Protein AF-A0A9P5SU14-F1 (afdb_monomer_lite)

Foldseek 3Di:
DWDQDPVRDIDDDDDPVPDPPPPCCVVVDDDDDDDPPNDDPPDDDQDPPDDPVPHPPPPPDPVVVVVVLCVPCVSVDDPDDQDDDQDDDPDGHPDPVVVVVVVVPDPCVVVDDPVVVVVVCPVVCVVPPPDPCVVCVPPPDDDDDDPPPPPDPVPPPPDD

Radius of gyration: 34.41 Å; chains: 1; bounding box: 74×51×88 Å

Secondary structure (DSSP, 8-state):
-EEE-TTS-EEE---TTT--SSHHHHHHSPPPPPPTT----------TT--TTT-------HHHHHHHHHHSTTTT-PPPPPPPSS--TTPPPS-HHHHHHHHHS--GGGTS-HHHHHHHTHHHHHHS--THHHHHTTTPPPP----S------------

Sequence (160 aa):
IVAGNADGSARVFYDPEVSDKGAKLCASKAPKKRAVDDFEIDRPVITPHALPMFREDKIRSNKRKQEKLRNDPVASHRPELPLSGPGRGGKLGHSTIQHVLTDFVKDTTREEDPRAALLKYADIVEKDPQWITPAYKRNQPSTLYDDREDGNEREAKRRK

Structure (mmCIF, N/CA/C/O backbone):
data_AF-A0A9P5SU14-F1
#
_entry.id   AF-A0A9P5SU14-F1
#
loop_
_atom_site.group_PDB
_atom_site.id
_atom_site.type_symbol
_atom_site.label_atom_id
_atom_site.label_alt_id
_atom_site.label_comp_id
_atom_site.label_asym_id
_atom_site.label_entity_id
_atom_site.label_seq_id
_atom_site.pdbx_PDB_ins_code
_atom_site.Cartn_x
_atom_site.Cartn_y
_atom_site.Cartn_z
_atom_site.occupancy
_atom_site.B_iso_or_equiv
_atom_site.auth_seq_id
_atom_site.auth_comp_id
_atom_site.auth_asym_id
_atom_site.auth_atom_id
_atom_site.pdbx_PDB_model_num
ATOM 1 N N . ILE A 1 1 ? -12.275 -27.888 -39.156 1.00 86.12 1 ILE A N 1
ATOM 2 C CA . ILE A 1 1 ? -11.380 -27.530 -40.288 1.00 86.12 1 ILE A CA 1
ATOM 3 C C . ILE A 1 1 ? -10.526 -26.340 -39.869 1.00 86.12 1 ILE A C 1
ATOM 5 O O . ILE A 1 1 ? -11.072 -25.397 -39.307 1.00 86.12 1 ILE A O 1
ATOM 9 N N . VAL A 1 2 ? -9.214 -26.386 -40.106 1.00 89.88 2 VAL A N 1
ATOM 10 C CA . VAL A 1 2 ? -8.299 -25.257 -39.869 1.00 89.88 2 VAL A CA 1
ATOM 11 C C . VAL A 1 2 ? -7.823 -24.751 -41.226 1.00 89.88 2 VAL A C 1
ATOM 13 O O . VAL A 1 2 ? -7.329 -25.543 -42.022 1.00 89.88 2 VAL A O 1
ATOM 16 N N . ALA A 1 3 ? -7.988 -23.457 -41.492 1.00 93.19 3 ALA A N 1
ATOM 17 C CA . ALA A 1 3 ? -7.522 -22.805 -42.711 1.00 93.19 3 ALA A CA 1
ATOM 18 C C . ALA A 1 3 ? -6.537 -21.687 -42.348 1.00 93.19 3 ALA A C 1
ATOM 20 O O . ALA A 1 3 ? -6.879 -20.782 -41.584 1.00 93.19 3 ALA A O 1
ATOM 21 N N . GLY A 1 4 ? -5.313 -21.775 -42.869 1.00 94.00 4 GLY A N 1
ATOM 22 C CA . GLY A 1 4 ? -4.314 -20.712 -42.781 1.00 94.00 4 GLY A CA 1
ATOM 23 C C . GLY A 1 4 ? -4.411 -19.800 -43.998 1.00 94.00 4 GLY A C 1
ATOM 24 O O . GLY A 1 4 ? -4.393 -20.286 -45.127 1.00 94.00 4 GLY A O 1
ATOM 25 N N . ASN A 1 5 ? -4.511 -18.494 -43.768 1.00 93.94 5 ASN A N 1
ATOM 26 C CA . ASN A 1 5 ? -4.571 -17.489 -44.824 1.00 93.94 5 ASN A CA 1
ATOM 27 C C . ASN A 1 5 ? -3.187 -16.860 -45.047 1.00 93.94 5 ASN A C 1
ATOM 29 O O . ASN A 1 5 ? -2.373 -16.785 -44.125 1.00 93.94 5 ASN A O 1
ATOM 33 N N . ALA A 1 6 ? -2.943 -16.341 -46.254 1.00 93.81 6 ALA A N 1
ATOM 34 C CA . ALA A 1 6 ? -1.705 -15.630 -46.593 1.00 93.81 6 ALA A CA 1
ATOM 35 C C . ALA A 1 6 ? -1.467 -14.371 -45.731 1.00 93.81 6 ALA A C 1
ATOM 37 O O . ALA A 1 6 ? -0.324 -13.976 -45.530 1.00 93.81 6 ALA A O 1
ATOM 38 N N . ASP A 1 7 ? -2.528 -13.807 -45.145 1.00 91.69 7 ASP A N 1
ATOM 39 C CA . ASP A 1 7 ? -2.468 -12.659 -44.227 1.00 91.69 7 ASP A CA 1
ATOM 40 C C . ASP A 1 7 ? -1.891 -13.010 -42.837 1.00 91.69 7 ASP A C 1
ATOM 42 O O . ASP A 1 7 ? -1.889 -12.179 -41.931 1.00 91.69 7 ASP A O 1
ATOM 46 N N . GLY A 1 8 ? -1.471 -14.261 -42.614 1.00 89.69 8 GLY A N 1
ATOM 47 C CA . GLY A 1 8 ? -0.962 -14.743 -41.325 1.00 89.69 8 GLY A CA 1
ATOM 48 C C . GLY A 1 8 ? -2.050 -15.032 -40.284 1.00 89.69 8 GLY A C 1
ATOM 49 O O . GLY A 1 8 ? -1.739 -15.380 -39.146 1.00 89.69 8 GLY A O 1
ATOM 50 N N . SER A 1 9 ? -3.328 -14.918 -40.659 1.00 92.12 9 SER A N 1
ATOM 51 C CA . SER A 1 9 ? -4.457 -15.317 -39.815 1.00 92.12 9 SER A CA 1
ATOM 52 C C . SER A 1 9 ? -4.817 -16.792 -40.017 1.00 92.12 9 SER A C 1
ATOM 54 O O . SER A 1 9 ? -4.709 -17.333 -41.118 1.00 92.12 9 SER A O 1
ATOM 56 N N . ALA A 1 10 ? -5.270 -17.449 -38.948 1.00 92.44 10 ALA A N 1
ATOM 57 C CA . ALA A 1 10 ? -5.791 -18.812 -38.992 1.00 92.44 10 ALA A CA 1
ATOM 58 C C . ALA A 1 10 ? -7.269 -18.814 -38.586 1.00 92.44 10 ALA A C 1
ATOM 60 O O . ALA A 1 10 ? -7.628 -18.292 -37.529 1.00 92.44 10 ALA A O 1
ATOM 61 N N . ARG A 1 11 ? -8.133 -19.401 -39.419 1.00 91.06 11 ARG A N 1
ATOM 62 C CA . ARG A 1 11 ? -9.564 -19.578 -39.137 1.00 91.06 11 ARG A CA 1
ATOM 63 C C . ARG A 1 11 ? -9.844 -21.034 -38.789 1.00 91.06 11 ARG A C 1
ATOM 65 O O . ARG A 1 11 ? -9.450 -21.942 -39.519 1.00 91.06 11 ARG A O 1
ATOM 72 N N . VAL A 1 12 ? -10.538 -21.251 -37.675 1.00 90.94 12 VAL A N 1
ATOM 73 C CA . VAL A 1 12 ? -10.911 -22.586 -37.196 1.00 90.94 12 VAL A CA 1
ATOM 74 C C . VAL A 1 12 ? -12.427 -22.714 -37.233 1.00 90.94 12 VAL A C 1
ATOM 76 O O . VAL A 1 12 ? -13.127 -22.078 -36.452 1.00 90.94 12 VAL A O 1
ATOM 79 N N . PHE A 1 13 ? -12.925 -23.546 -38.144 1.00 89.75 13 PHE A N 1
ATOM 80 C CA . PHE A 1 13 ? -14.339 -23.904 -38.231 1.00 89.75 13 PHE A CA 1
ATOM 81 C C . PHE A 1 13 ? -14.572 -25.196 -37.454 1.00 89.75 13 PHE A C 1
ATOM 83 O O . PHE A 1 13 ? -13.928 -26.214 -37.738 1.00 89.75 13 PHE A O 1
ATOM 90 N N . TYR A 1 14 ? -15.467 -25.154 -36.473 1.00 90.12 14 TYR A N 1
ATOM 91 C CA . TYR A 1 14 ? -15.817 -26.294 -35.635 1.00 90.12 14 TYR A CA 1
ATOM 92 C C . TYR A 1 14 ? -17.318 -26.304 -35.353 1.00 90.12 14 TYR A C 1
ATOM 94 O O . TYR A 1 14 ? -17.959 -25.255 -35.363 1.00 90.12 14 TYR A O 1
ATOM 102 N N . ASP A 1 15 ? -17.851 -27.495 -35.104 1.00 90.31 15 ASP A N 1
ATOM 103 C CA . ASP A 1 15 ? -19.220 -27.687 -34.638 1.00 90.31 15 ASP A CA 1
ATOM 104 C C . ASP A 1 15 ? -19.226 -27.711 -33.094 1.00 90.31 15 ASP A C 1
ATOM 106 O O . ASP A 1 15 ? -18.475 -28.507 -32.513 1.00 90.31 15 ASP A O 1
ATOM 110 N N . PRO A 1 16 ? -20.000 -26.847 -32.408 1.00 86.62 16 PRO A N 1
ATOM 111 C CA . PRO A 1 16 ? -20.055 -26.802 -30.947 1.00 86.62 16 PRO A CA 1
ATOM 112 C C . PRO A 1 16 ? -20.491 -28.106 -30.268 1.00 86.62 16 PRO A C 1
ATOM 114 O O . PRO A 1 16 ? -20.086 -28.330 -29.121 1.00 86.62 16 PRO A O 1
ATOM 117 N N . GLU A 1 17 ? -21.301 -28.938 -30.927 1.00 88.25 17 GLU A N 1
ATOM 118 C CA . GLU A 1 17 ? -21.846 -30.170 -30.333 1.00 88.25 17 GLU A CA 1
ATOM 119 C C . GLU A 1 17 ? -20.899 -31.362 -30.484 1.00 88.25 17 GLU A C 1
ATOM 121 O O . GLU A 1 17 ? -20.799 -32.189 -29.584 1.00 88.25 17 GLU A O 1
ATOM 126 N N . VAL A 1 18 ? -20.152 -31.419 -31.588 1.00 88.12 18 VAL A N 1
ATOM 127 C CA . VAL A 1 18 ? -19.255 -32.544 -31.904 1.00 88.12 18 VAL A CA 1
ATOM 128 C C . VAL A 1 18 ? -17.820 -32.297 -31.423 1.00 88.12 18 VAL A C 1
ATOM 130 O O . VAL A 1 18 ? -17.082 -33.231 -31.110 1.00 88.12 18 VAL A O 1
ATOM 133 N N . SER A 1 19 ? -17.375 -31.037 -31.377 1.00 83.31 19 SER A N 1
ATOM 134 C CA . SER A 1 19 ? -15.984 -30.700 -31.057 1.00 83.31 19 SER A CA 1
ATOM 135 C C . SER A 1 19 ? -15.724 -30.635 -29.549 1.00 83.31 19 SER A C 1
ATOM 137 O O . SER A 1 19 ? -15.711 -29.549 -28.961 1.00 83.31 19 SER A O 1
ATOM 139 N N . ASP A 1 20 ? -15.347 -31.758 -28.947 1.00 82.00 20 ASP A N 1
ATOM 140 C CA . ASP A 1 20 ? -14.871 -31.800 -27.562 1.00 82.00 20 ASP A CA 1
ATOM 141 C C . ASP A 1 20 ? -13.342 -31.658 -27.445 1.00 82.00 20 ASP A C 1
ATOM 143 O O . ASP A 1 20 ? -12.571 -32.240 -28.202 1.00 82.00 20 ASP A O 1
ATOM 147 N N . LYS A 1 21 ? -12.886 -30.862 -26.463 1.00 75.06 21 LYS A N 1
ATOM 148 C CA . LYS A 1 21 ? -11.467 -30.711 -26.047 1.00 75.06 21 LYS A CA 1
ATOM 149 C C . LYS A 1 21 ? -10.468 -30.203 -27.113 1.00 75.06 21 LYS A C 1
ATOM 151 O O . LYS A 1 21 ? -9.263 -30.339 -26.925 1.00 75.06 21 LYS A O 1
ATOM 156 N N . GLY A 1 22 ? -10.944 -29.561 -28.182 1.00 84.25 22 GLY A N 1
ATOM 157 C CA . GLY A 1 22 ? -10.112 -28.930 -29.220 1.00 84.25 22 GLY A CA 1
ATOM 158 C C . GLY A 1 22 ? -10.396 -27.436 -29.386 1.00 84.25 22 GLY A C 1
ATOM 159 O O . GLY A 1 22 ? -10.194 -26.644 -28.466 1.00 84.25 22 GLY A O 1
ATOM 160 N N . ALA A 1 23 ? -10.916 -27.053 -30.556 1.00 84.88 23 ALA A N 1
ATOM 161 C CA . ALA A 1 23 ? -11.261 -25.667 -30.895 1.00 84.88 23 ALA A CA 1
ATOM 162 C C . ALA A 1 23 ? -12.191 -25.008 -29.859 1.00 84.88 23 ALA A C 1
ATOM 164 O O . ALA A 1 23 ? -11.993 -23.850 -29.491 1.00 84.88 23 ALA A O 1
ATOM 165 N N . LYS A 1 24 ? -13.141 -25.785 -29.322 1.00 87.00 24 LYS A N 1
ATOM 166 C CA . LYS A 1 24 ? -14.062 -25.366 -28.258 1.00 87.00 24 LYS A CA 1
ATOM 167 C C . LYS A 1 24 ? -13.335 -24.907 -26.992 1.00 87.00 24 LYS A C 1
ATOM 169 O O . LYS A 1 24 ? -13.754 -23.924 -26.405 1.00 87.00 24 LYS A O 1
ATOM 174 N N . LEU A 1 25 ? -12.220 -25.540 -26.609 1.00 84.75 25 LEU A N 1
ATOM 175 C CA . LEU A 1 25 ? -11.452 -25.173 -25.411 1.00 84.75 25 LEU A CA 1
ATOM 176 C C . LEU A 1 25 ? -10.788 -23.804 -25.575 1.00 84.75 25 LEU A C 1
ATOM 178 O O . LEU A 1 25 ? -10.839 -22.979 -24.668 1.00 84.75 25 LEU A O 1
ATOM 182 N N . CYS A 1 26 ? -10.186 -23.545 -26.736 1.00 80.88 26 CYS A N 1
ATOM 183 C CA . CYS A 1 26 ? -9.584 -22.246 -27.032 1.00 80.88 26 CYS A CA 1
ATOM 184 C C . CYS A 1 26 ? -10.641 -21.141 -27.155 1.00 80.88 26 CYS A C 1
ATOM 186 O O . CYS A 1 26 ? -10.402 -20.032 -26.692 1.00 80.88 26 CYS A O 1
ATOM 188 N N . ALA A 1 27 ? -11.799 -21.447 -27.748 1.00 84.69 27 ALA A N 1
ATOM 189 C CA . ALA A 1 27 ? -12.878 -20.484 -27.949 1.00 84.69 27 ALA A CA 1
ATOM 190 C C . ALA A 1 27 ? -13.676 -20.179 -26.666 1.00 84.69 27 ALA A C 1
ATOM 192 O O . ALA A 1 27 ? -14.087 -19.042 -26.465 1.00 84.69 27 ALA A O 1
ATOM 193 N N . SER A 1 28 ? -13.888 -21.166 -25.788 1.00 83.00 28 SER A N 1
ATOM 194 C CA . SER A 1 28 ? -14.648 -20.994 -24.540 1.00 83.00 28 SER A CA 1
ATOM 195 C C . SER A 1 28 ? -13.805 -20.455 -23.385 1.00 83.00 28 SER A C 1
ATOM 197 O O . SER A 1 28 ? -14.344 -20.075 -22.345 1.00 83.00 28 SER A O 1
ATOM 199 N N . LYS A 1 29 ? -12.474 -20.465 -23.514 1.00 83.06 29 LYS A N 1
ATOM 200 C CA . LYS A 1 29 ? -11.575 -19.976 -22.472 1.00 83.06 29 LYS A CA 1
ATOM 201 C C . LYS A 1 29 ? -11.591 -18.451 -22.459 1.00 83.06 29 LYS A C 1
ATOM 203 O O . LYS A 1 29 ? -11.041 -17.806 -23.346 1.00 83.06 29 LYS A O 1
ATOM 208 N N . ALA A 1 30 ? -12.189 -17.882 -21.415 1.00 83.62 30 ALA A N 1
ATOM 209 C CA . ALA A 1 30 ? -12.138 -16.447 -21.174 1.00 83.62 30 ALA A CA 1
ATOM 210 C C . ALA A 1 30 ? -10.674 -15.961 -21.061 1.00 83.62 30 ALA A C 1
ATOM 212 O O . ALA A 1 30 ? -9.821 -16.696 -20.540 1.00 83.62 30 ALA A O 1
ATOM 213 N N . PRO A 1 31 ? -10.361 -14.735 -21.523 1.00 83.00 31 PRO A N 1
ATOM 214 C CA . PRO A 1 31 ? -9.032 -14.163 -21.347 1.00 83.00 31 PRO A CA 1
ATOM 215 C C . PRO A 1 31 ? -8.687 -14.111 -19.855 1.00 83.00 31 PRO A C 1
ATOM 217 O O . PRO A 1 31 ? -9.522 -13.753 -19.021 1.00 83.00 31 PRO A O 1
ATOM 220 N N . LYS A 1 32 ? -7.450 -14.481 -19.503 1.00 83.19 32 LYS A N 1
ATOM 221 C CA . LYS A 1 32 ? -6.995 -14.443 -18.109 1.00 83.19 32 LYS A CA 1
ATOM 222 C C . LYS A 1 32 ? -7.065 -12.997 -17.602 1.00 83.19 32 LYS A C 1
ATOM 224 O O . LYS A 1 32 ? -6.460 -12.105 -18.195 1.00 83.19 32 LYS A O 1
ATOM 229 N N . LYS A 1 33 ? -7.781 -12.770 -16.496 1.00 84.50 33 LYS A N 1
ATOM 230 C CA . LYS A 1 33 ? -7.753 -11.490 -15.778 1.00 84.50 33 LYS A CA 1
ATOM 231 C C . LYS A 1 33 ? -6.354 -11.310 -15.188 1.00 84.50 33 LYS A C 1
ATOM 233 O O . LYS A 1 33 ? -5.879 -12.215 -14.505 1.00 84.50 33 LYS A O 1
ATOM 238 N N . ARG A 1 34 ? -5.704 -10.176 -15.467 1.00 81.38 34 ARG A N 1
ATOM 239 C CA . ARG A 1 34 ? -4.377 -9.875 -14.910 1.00 81.38 34 ARG A CA 1
ATOM 240 C C . ARG A 1 34 ? -4.474 -9.859 -13.385 1.00 81.38 34 ARG A C 1
ATOM 242 O O . ARG A 1 34 ? -5.287 -9.112 -12.834 1.00 81.38 34 ARG A O 1
ATOM 249 N N . ALA A 1 35 ? -3.709 -10.725 -12.730 1.00 84.25 35 ALA A N 1
ATOM 250 C CA . ALA A 1 35 ? -3.543 -10.692 -11.282 1.00 84.25 35 ALA A CA 1
ATOM 251 C C . ALA A 1 35 ? -2.489 -9.640 -10.913 1.00 84.25 35 ALA A C 1
ATOM 253 O O . ALA A 1 35 ? -1.617 -9.334 -11.719 1.00 84.25 35 ALA A O 1
ATOM 254 N N . VAL A 1 36 ? -2.544 -9.103 -9.693 1.00 75.38 36 VAL A N 1
ATOM 255 C CA . VAL A 1 36 ? -1.516 -8.167 -9.193 1.00 75.38 36 VAL A CA 1
ATOM 256 C C . VAL A 1 36 ? -0.139 -8.845 -9.129 1.00 75.38 36 VAL A C 1
ATOM 258 O O . VAL A 1 36 ? 0.878 -8.199 -9.356 1.00 75.38 36 VAL A O 1
ATOM 261 N N . ASP A 1 37 ? -0.127 -10.163 -8.923 1.00 78.81 37 ASP A N 1
ATOM 262 C CA . ASP A 1 37 ? 1.082 -10.991 -8.894 1.00 78.81 37 ASP A CA 1
ATOM 263 C C . ASP A 1 37 ? 1.521 -11.494 -10.280 1.00 78.81 37 ASP A C 1
ATOM 265 O O . ASP A 1 37 ? 2.533 -12.193 -10.385 1.00 78.81 37 ASP A O 1
ATOM 269 N N . ASP A 1 38 ? 0.780 -11.187 -11.356 1.00 78.06 38 ASP A N 1
ATOM 270 C CA . ASP A 1 38 ? 1.244 -11.504 -12.708 1.00 78.06 38 ASP A CA 1
ATOM 271 C C . ASP A 1 38 ? 2.439 -10.598 -13.033 1.00 78.06 38 ASP A C 1
ATOM 273 O O . ASP A 1 38 ? 2.296 -9.458 -13.468 1.00 78.06 38 ASP A O 1
ATOM 277 N N . PHE A 1 39 ? 3.638 -11.127 -12.793 1.00 71.38 39 PHE A N 1
ATOM 278 C CA . PHE A 1 39 ? 4.902 -10.458 -13.062 1.00 71.38 39 PHE A CA 1
ATOM 279 C C . PHE A 1 39 ? 5.055 -10.209 -14.566 1.00 71.38 39 PHE A C 1
ATOM 281 O O . PHE A 1 39 ? 5.355 -11.118 -15.348 1.00 71.38 39 PHE A O 1
ATOM 288 N N . GLU A 1 40 ? 4.868 -8.961 -14.984 1.00 67.31 40 GLU A N 1
ATOM 289 C CA . GLU A 1 40 ? 5.284 -8.514 -16.304 1.00 67.31 40 GLU A CA 1
ATOM 290 C C . GLU A 1 40 ? 6.810 -8.393 -16.295 1.00 67.31 40 GLU A C 1
ATOM 292 O O . GLU A 1 40 ? 7.391 -7.550 -15.614 1.00 67.31 40 GLU A O 1
ATOM 297 N N . ILE A 1 41 ? 7.487 -9.279 -17.033 1.00 69.31 41 ILE A N 1
ATOM 298 C CA . ILE A 1 41 ? 8.907 -9.091 -17.333 1.00 69.31 41 ILE A CA 1
ATOM 299 C C . ILE A 1 41 ? 8.982 -7.799 -18.135 1.00 69.31 41 ILE A C 1
ATOM 301 O O . ILE A 1 41 ? 8.518 -7.775 -19.275 1.00 69.31 41 ILE A O 1
ATOM 305 N N . ASP A 1 42 ? 9.561 -6.756 -17.552 1.00 69.50 42 ASP A N 1
ATOM 306 C CA . ASP A 1 42 ? 9.892 -5.535 -18.274 1.00 69.50 42 ASP A CA 1
ATOM 307 C C . ASP A 1 42 ? 10.893 -5.911 -19.378 1.00 69.50 42 ASP A C 1
ATOM 309 O O . ASP A 1 42 ? 12.073 -6.192 -19.132 1.00 69.50 42 ASP A O 1
ATOM 313 N N . ARG A 1 43 ? 10.375 -6.111 -20.594 1.00 69.62 43 ARG A N 1
ATOM 314 C CA . ARG A 1 43 ? 11.174 -6.530 -21.744 1.00 69.62 43 ARG A CA 1
ATOM 315 C C . ARG A 1 43 ? 11.773 -5.261 -22.336 1.00 69.62 43 ARG A C 1
ATOM 317 O O . ARG A 1 43 ? 11.007 -4.439 -22.833 1.00 69.62 43 ARG A O 1
ATOM 324 N N . PRO A 1 44 ? 13.108 -5.103 -22.339 1.00 73.56 44 PRO A N 1
ATOM 325 C CA . PRO A 1 44 ? 13.720 -3.898 -22.876 1.00 73.56 44 PRO A CA 1
ATOM 326 C C . PRO A 1 44 ? 13.371 -3.755 -24.360 1.00 73.56 44 PRO A C 1
ATOM 328 O O . PRO A 1 44 ? 13.480 -4.715 -25.135 1.00 73.56 44 PRO A O 1
ATOM 331 N N . VAL A 1 45 ? 12.949 -2.556 -24.758 1.00 78.44 45 VAL A N 1
ATOM 332 C CA . VAL A 1 45 ? 12.618 -2.243 -26.149 1.00 78.44 45 VAL A CA 1
ATOM 333 C C . VAL A 1 45 ? 13.926 -2.045 -26.910 1.00 78.44 45 VAL A C 1
ATOM 335 O O . VAL A 1 45 ? 14.584 -1.013 -26.824 1.00 78.44 45 VAL A O 1
ATOM 338 N N . ILE A 1 46 ? 14.339 -3.060 -27.671 1.00 78.88 46 ILE A N 1
ATOM 339 C CA . ILE A 1 46 ? 15.604 -3.014 -28.413 1.00 78.88 46 ILE A CA 1
ATOM 340 C C . ILE A 1 46 ? 15.442 -2.117 -29.644 1.00 78.88 46 ILE A C 1
ATOM 342 O O . ILE A 1 46 ? 14.916 -2.546 -30.668 1.00 78.88 46 ILE A O 1
ATOM 346 N N . THR A 1 47 ? 15.965 -0.894 -29.577 1.00 83.94 47 THR A N 1
ATOM 347 C CA . THR A 1 47 ? 16.017 0.034 -30.716 1.00 83.94 47 THR A CA 1
ATOM 348 C C . THR A 1 47 ? 17.336 -0.124 -31.494 1.00 83.94 47 THR A C 1
ATOM 350 O O . THR A 1 47 ? 18.387 0.312 -31.008 1.00 83.94 47 THR A O 1
ATOM 353 N N . PRO A 1 48 ? 17.346 -0.727 -32.700 1.00 81.19 48 PRO A N 1
ATOM 354 C CA . PRO A 1 48 ? 18.586 -1.035 -33.424 1.00 81.19 48 PRO A CA 1
ATOM 355 C C . PRO A 1 48 ? 19.349 0.209 -33.918 1.00 81.19 48 PRO A C 1
ATOM 357 O O . PRO A 1 48 ? 20.579 0.185 -33.966 1.00 81.19 48 PRO A O 1
ATOM 360 N N . HIS A 1 49 ? 18.646 1.308 -34.217 1.00 84.19 49 HIS A N 1
ATOM 361 C CA . HIS A 1 49 ? 19.217 2.533 -34.803 1.00 84.19 49 HIS A CA 1
ATOM 362 C C . HIS A 1 49 ? 19.191 3.756 -33.872 1.00 84.19 49 HIS A C 1
ATOM 364 O O . HIS A 1 49 ? 19.304 4.886 -34.338 1.00 84.19 49 HIS A O 1
ATOM 370 N N . ALA A 1 50 ? 19.061 3.558 -32.558 1.00 86.50 50 ALA A N 1
ATOM 371 C CA . ALA A 1 50 ? 19.158 4.673 -31.618 1.00 86.50 50 ALA A CA 1
ATOM 372 C C . ALA A 1 50 ? 20.571 5.286 -31.621 1.00 86.50 50 ALA A C 1
ATOM 374 O O . ALA A 1 50 ? 21.575 4.562 -31.689 1.00 86.50 50 ALA A O 1
ATOM 375 N N . LEU A 1 51 ? 20.634 6.620 -31.520 1.00 90.00 51 LEU A N 1
ATOM 376 C CA . LEU A 1 51 ? 21.880 7.360 -31.301 1.00 90.00 51 LEU A CA 1
ATOM 377 C C . LEU A 1 51 ? 22.595 6.820 -30.050 1.00 90.00 51 LEU A C 1
ATOM 379 O O . LEU A 1 51 ? 21.919 6.375 -29.122 1.00 90.00 51 LEU A O 1
ATOM 383 N N . PRO A 1 52 ? 23.935 6.906 -29.962 1.00 84.81 52 PRO A N 1
ATOM 384 C CA . PRO A 1 52 ? 24.687 6.400 -28.811 1.00 84.81 52 PRO A CA 1
ATOM 385 C C . PRO A 1 52 ? 24.193 6.918 -27.452 1.00 84.81 52 PRO A C 1
ATOM 387 O O . PRO A 1 52 ? 24.215 6.165 -26.488 1.00 84.81 52 PRO A O 1
ATOM 390 N N . MET A 1 53 ? 23.694 8.159 -27.387 1.00 84.19 53 MET A N 1
ATOM 391 C CA . MET A 1 53 ? 23.122 8.743 -26.163 1.00 84.19 53 MET A CA 1
ATOM 392 C C . MET A 1 53 ? 21.778 8.122 -25.737 1.00 84.19 53 MET A C 1
ATOM 394 O O . MET A 1 53 ? 21.453 8.161 -24.558 1.00 84.19 53 MET A O 1
ATOM 398 N N . PHE A 1 54 ? 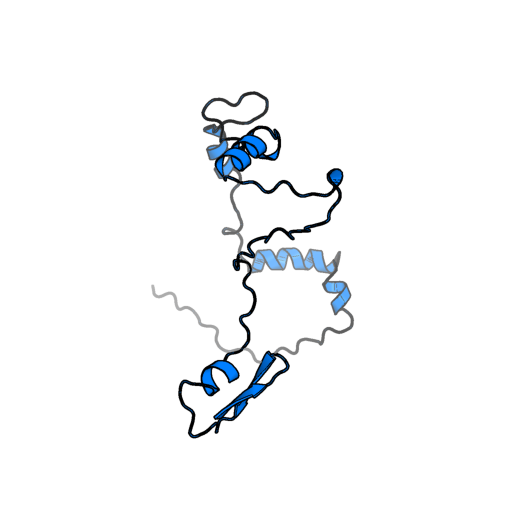21.011 7.543 -26.668 1.00 80.62 54 PHE A N 1
ATOM 399 C CA . PHE A 1 54 ? 19.711 6.898 -26.410 1.00 80.62 54 PHE A CA 1
ATOM 400 C C . PHE A 1 54 ? 19.780 5.369 -26.497 1.00 80.62 54 PHE A C 1
ATOM 402 O O . PHE A 1 54 ? 18.767 4.684 -26.371 1.00 80.62 54 PHE A O 1
ATOM 409 N N . ARG A 1 55 ? 20.965 4.813 -26.764 1.00 82.81 55 ARG A N 1
ATOM 410 C CA . ARG A 1 55 ? 21.155 3.371 -26.849 1.00 82.81 55 ARG A CA 1
ATOM 411 C C . ARG A 1 55 ? 21.187 2.804 -25.437 1.00 82.81 55 ARG A C 1
ATOM 413 O O . ARG A 1 55 ? 22.142 3.026 -24.701 1.00 82.81 55 ARG A O 1
ATOM 420 N N . GLU A 1 56 ? 20.173 2.020 -25.095 1.00 75.25 56 GLU A N 1
ATOM 421 C CA . GLU A 1 56 ? 20.175 1.264 -23.847 1.00 75.25 56 GLU A CA 1
ATOM 422 C C . GLU A 1 56 ? 21.363 0.288 -23.810 1.00 75.25 56 GLU A C 1
ATOM 424 O O . GLU A 1 56 ? 21.606 -0.484 -24.750 1.00 75.25 56 GLU A O 1
ATOM 429 N N . ASP A 1 57 ? 22.114 0.318 -22.708 1.00 72.50 57 ASP A N 1
ATOM 430 C CA . ASP A 1 57 ? 23.205 -0.618 -22.465 1.00 72.50 57 ASP A CA 1
ATOM 431 C C . ASP A 1 57 ? 22.644 -2.041 -22.390 1.00 72.50 57 ASP A C 1
ATOM 433 O O . ASP A 1 57 ? 21.998 -2.433 -21.416 1.00 72.50 57 ASP A O 1
ATOM 437 N N . LYS A 1 58 ? 22.936 -2.865 -23.402 1.00 69.50 58 LYS A N 1
ATOM 438 C CA . LYS A 1 58 ? 22.636 -4.300 -23.352 1.00 69.50 58 LYS A CA 1
ATOM 439 C C . LYS A 1 58 ? 23.502 -4.936 -22.272 1.00 69.50 58 LYS A C 1
ATOM 441 O O . LYS A 1 58 ? 24.682 -5.224 -22.493 1.00 69.50 58 LYS A O 1
ATOM 446 N N . ILE A 1 59 ? 22.930 -5.161 -21.094 1.00 66.81 59 ILE A N 1
ATOM 447 C CA . ILE A 1 59 ? 23.653 -5.789 -19.992 1.00 66.81 59 ILE A CA 1
ATOM 448 C C . ILE A 1 59 ? 23.895 -7.258 -20.351 1.00 66.81 59 ILE A C 1
ATOM 450 O O . ILE A 1 59 ? 23.019 -8.105 -20.223 1.00 66.81 59 ILE A O 1
ATOM 454 N N . ARG A 1 60 ? 25.111 -7.559 -20.819 1.00 68.88 60 ARG A N 1
ATOM 455 C CA . ARG A 1 60 ? 25.501 -8.900 -21.295 1.00 68.88 60 ARG A CA 1
ATOM 456 C C . ARG A 1 60 ? 25.553 -9.961 -20.188 1.00 68.88 60 ARG A C 1
ATOM 458 O O . ARG A 1 60 ? 25.570 -11.145 -20.491 1.00 68.88 60 ARG A O 1
ATOM 465 N N . SER A 1 61 ? 25.611 -9.554 -18.918 1.00 78.56 61 SER A N 1
ATOM 466 C CA . SER A 1 61 ? 25.709 -10.469 -17.775 1.00 78.56 61 SER A CA 1
ATOM 467 C C . SER A 1 61 ? 25.026 -9.894 -16.537 1.00 78.56 61 SER A C 1
ATOM 469 O O . SER A 1 61 ? 25.262 -8.730 -16.199 1.00 78.56 61 SER A O 1
ATOM 471 N N . ASN A 1 62 ? 24.292 -10.727 -15.797 1.00 77.62 62 ASN A N 1
ATOM 472 C CA . ASN A 1 62 ? 23.699 -10.339 -14.513 1.00 77.62 62 ASN A CA 1
ATOM 473 C C . ASN A 1 62 ? 24.742 -9.848 -13.492 1.00 77.62 62 ASN A C 1
ATOM 475 O O . ASN A 1 62 ? 24.442 -8.948 -12.713 1.00 77.62 62 ASN A O 1
ATOM 479 N N . LYS A 1 63 ? 25.982 -10.359 -13.543 1.00 83.88 63 LYS A N 1
ATOM 480 C CA . LYS A 1 63 ? 27.081 -9.920 -12.668 1.00 83.88 63 LYS A CA 1
ATOM 481 C C . LYS A 1 63 ? 27.362 -8.417 -12.806 1.00 83.88 63 LYS A C 1
ATOM 483 O O . LYS A 1 63 ? 27.294 -7.687 -11.825 1.00 83.88 63 LYS A O 1
ATOM 488 N N . ARG A 1 64 ? 27.558 -7.935 -14.039 1.00 82.69 64 ARG A N 1
ATOM 489 C CA . ARG A 1 64 ? 27.793 -6.507 -14.322 1.00 82.69 64 ARG A CA 1
ATOM 490 C C . ARG A 1 64 ? 26.590 -5.619 -13.966 1.00 82.69 64 ARG A C 1
ATOM 492 O O . ARG A 1 64 ? 26.785 -4.485 -13.543 1.00 82.69 64 ARG A O 1
ATOM 499 N N . LYS A 1 65 ? 25.353 -6.132 -14.094 1.00 82.88 65 LYS A N 1
ATOM 500 C CA . LYS A 1 65 ? 24.133 -5.437 -13.626 1.00 82.88 65 LYS A CA 1
ATOM 501 C C . LYS A 1 65 ? 24.176 -5.218 -12.115 1.00 82.88 65 LYS A C 1
ATOM 503 O O . LYS A 1 65 ? 23.926 -4.111 -11.656 1.00 82.88 65 LYS A O 1
ATOM 508 N N . GLN A 1 66 ? 24.500 -6.266 -11.358 1.00 82.25 66 GLN A N 1
ATOM 509 C CA . GLN A 1 66 ? 24.574 -6.203 -9.899 1.00 82.25 66 GLN A CA 1
ATOM 510 C C . GLN A 1 66 ? 25.714 -5.306 -9.416 1.00 82.25 66 GLN A C 1
ATOM 512 O O . GLN A 1 66 ? 25.519 -4.559 -8.468 1.00 82.25 66 GLN A O 1
ATOM 517 N N . GLU A 1 67 ? 26.877 -5.337 -10.070 1.00 85.31 67 GLU A N 1
ATOM 518 C CA . GLU A 1 67 ? 27.991 -4.431 -9.755 1.00 85.31 67 GLU A CA 1
ATOM 519 C C . GLU A 1 67 ? 27.603 -2.961 -9.977 1.00 85.31 67 GLU A C 1
ATOM 521 O O . GLU A 1 67 ? 27.867 -2.131 -9.115 1.00 85.31 67 GLU A O 1
ATOM 526 N N . LYS A 1 68 ? 26.896 -2.644 -11.074 1.00 84.38 68 LYS A N 1
ATOM 527 C CA . LYS A 1 68 ? 26.387 -1.285 -11.330 1.00 84.38 68 LYS A CA 1
ATOM 528 C C . LYS A 1 68 ? 25.348 -0.860 -10.286 1.00 84.38 68 LYS A C 1
ATOM 530 O O . LYS A 1 68 ? 25.495 0.202 -9.702 1.00 84.38 68 LYS A O 1
ATOM 535 N N . LEU A 1 69 ? 24.373 -1.723 -9.983 1.00 82.19 69 LEU A N 1
ATOM 536 C CA . LEU A 1 69 ? 23.362 -1.463 -8.947 1.00 82.19 69 LEU A CA 1
ATOM 537 C C . LEU A 1 69 ? 23.965 -1.302 -7.543 1.00 82.19 69 LEU A C 1
ATOM 539 O O . LEU A 1 69 ? 23.411 -0.578 -6.724 1.00 82.19 69 LEU A O 1
ATOM 543 N N . ARG A 1 70 ? 25.091 -1.967 -7.252 1.00 85.44 70 ARG A N 1
ATOM 544 C CA . ARG A 1 70 ? 25.824 -1.805 -5.986 1.00 85.44 70 ARG A CA 1
ATOM 545 C C . ARG A 1 70 ? 26.566 -0.474 -5.887 1.00 85.44 70 ARG A C 1
ATOM 547 O O . ARG A 1 70 ? 26.781 -0.011 -4.775 1.00 85.44 70 ARG A O 1
ATOM 554 N N . ASN A 1 71 ? 26.953 0.118 -7.016 1.00 85.44 71 ASN A N 1
ATOM 555 C CA . ASN A 1 71 ? 27.605 1.427 -7.036 1.00 85.44 71 ASN A CA 1
ATOM 556 C C . ASN A 1 71 ? 26.612 2.569 -6.782 1.00 85.44 71 ASN A C 1
ATOM 558 O O . ASN A 1 71 ? 27.018 3.629 -6.312 1.00 85.44 71 ASN A O 1
ATOM 562 N N . ASP A 1 72 ? 25.324 2.356 -7.065 1.00 86.06 72 ASP A N 1
ATOM 563 C CA . ASP A 1 72 ? 24.280 3.344 -6.815 1.00 86.06 72 ASP A CA 1
ATOM 564 C C . ASP A 1 72 ? 23.926 3.371 -5.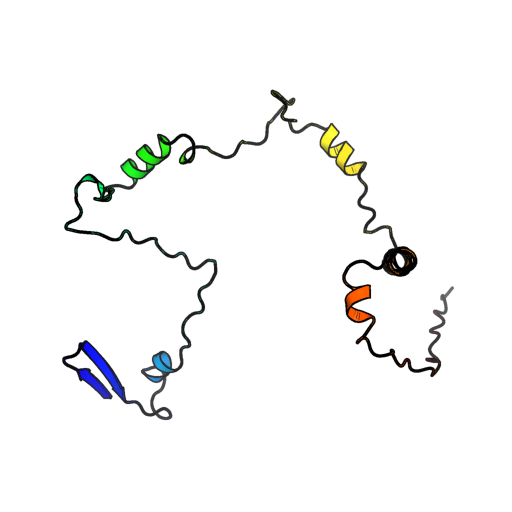314 1.00 86.06 72 ASP A C 1
ATOM 566 O O . ASP A 1 72 ? 23.387 2.389 -4.792 1.00 86.06 72 ASP A O 1
ATOM 570 N N . PRO A 1 73 ? 24.171 4.478 -4.586 1.00 84.56 73 PRO A N 1
ATOM 571 C CA . PRO A 1 73 ? 23.999 4.528 -3.129 1.00 84.56 73 PRO A CA 1
ATOM 572 C C . PRO A 1 73 ? 22.537 4.381 -2.691 1.00 84.56 73 PRO A C 1
ATOM 574 O O . PRO A 1 73 ? 22.269 3.907 -1.594 1.00 84.56 73 PRO A O 1
ATOM 577 N N . VAL A 1 74 ? 21.587 4.756 -3.553 1.00 86.00 74 VAL A N 1
ATOM 578 C CA . VAL A 1 74 ? 20.147 4.633 -3.287 1.00 86.00 74 VAL A CA 1
ATOM 579 C C . VAL A 1 74 ? 19.656 3.206 -3.540 1.00 86.00 74 VAL A C 1
ATOM 581 O O . VAL A 1 74 ? 18.965 2.640 -2.701 1.00 86.00 74 VAL A O 1
ATOM 584 N N . ALA A 1 75 ? 20.031 2.595 -4.671 1.00 83.88 75 ALA A N 1
ATOM 585 C CA . ALA A 1 75 ? 19.576 1.249 -5.035 1.00 83.88 75 ALA A CA 1
ATOM 586 C C . ALA A 1 75 ? 20.257 0.143 -4.209 1.00 83.88 75 ALA A C 1
ATOM 588 O O . ALA A 1 75 ? 19.676 -0.918 -3.986 1.00 83.88 75 ALA A O 1
ATOM 589 N N . SER A 1 76 ? 21.481 0.392 -3.740 1.00 83.88 76 SER A N 1
ATOM 590 C CA . SER A 1 76 ? 22.227 -0.508 -2.855 1.00 83.88 76 SER A CA 1
ATOM 591 C C . SER A 1 76 ? 21.887 -0.341 -1.370 1.00 83.88 76 SER A C 1
ATOM 593 O O . SER A 1 76 ? 22.361 -1.129 -0.545 1.00 83.88 76 SER A O 1
ATOM 595 N N . HIS A 1 77 ? 21.061 0.651 -1.014 1.00 85.94 77 HIS A N 1
ATOM 596 C CA . HIS A 1 77 ? 20.661 0.903 0.363 1.00 85.94 77 HIS A CA 1
ATOM 597 C C . HIS A 1 77 ? 19.787 -0.243 0.888 1.00 85.94 77 HIS A C 1
ATOM 599 O O . HIS A 1 77 ? 18.601 -0.357 0.572 1.00 85.94 77 HIS A O 1
ATOM 605 N N . ARG A 1 78 ? 20.363 -1.097 1.739 1.00 82.31 78 ARG A N 1
ATOM 606 C CA . ARG A 1 78 ? 19.583 -2.088 2.490 1.00 82.31 78 ARG A CA 1
ATOM 607 C C . ARG A 1 78 ? 18.737 -1.383 3.558 1.00 82.31 78 ARG A C 1
ATOM 609 O O . ARG A 1 78 ? 19.229 -0.433 4.163 1.00 82.31 78 ARG A O 1
ATOM 616 N N . PRO A 1 79 ? 17.508 -1.845 3.837 1.00 87.56 79 PRO A N 1
ATOM 617 C CA . PRO A 1 79 ? 16.750 -1.361 4.981 1.00 87.56 79 PRO A CA 1
ATOM 618 C C . PRO A 1 79 ? 17.576 -1.433 6.267 1.00 87.56 79 PRO A C 1
ATOM 620 O O . PRO A 1 79 ? 18.365 -2.361 6.465 1.00 87.56 79 PRO A O 1
ATOM 623 N N . GLU A 1 80 ? 17.399 -0.432 7.122 1.00 81.62 80 GLU A N 1
ATOM 624 C CA . GLU A 1 80 ? 18.077 -0.350 8.410 1.00 81.62 80 GLU A CA 1
ATOM 625 C C . GLU A 1 80 ? 17.673 -1.539 9.281 1.00 81.62 80 GLU A C 1
ATOM 627 O O . GLU A 1 80 ? 16.487 -1.811 9.478 1.00 81.62 80 GLU A O 1
ATOM 632 N N . LEU A 1 81 ? 18.667 -2.268 9.788 1.00 81.38 81 LEU A N 1
ATOM 633 C CA . LEU A 1 81 ? 18.415 -3.402 10.667 1.00 81.38 81 LEU A CA 1
ATOM 634 C C . LEU A 1 81 ? 17.933 -2.895 12.035 1.00 81.38 81 LEU A C 1
ATOM 636 O O . LEU A 1 81 ? 18.352 -1.817 12.473 1.00 81.38 81 LEU A O 1
ATOM 640 N N . PRO A 1 82 ? 17.092 -3.669 12.745 1.00 81.00 82 PRO A N 1
ATOM 641 C CA . PRO A 1 82 ? 16.739 -3.338 14.115 1.00 81.00 82 PRO A CA 1
ATOM 642 C C . PRO A 1 82 ? 18.008 -3.260 14.972 1.00 81.00 82 PRO A C 1
ATOM 644 O O . PRO A 1 82 ? 18.898 -4.110 14.890 1.00 81.00 82 PRO A O 1
ATOM 647 N N . LEU A 1 83 ? 18.098 -2.215 15.791 1.00 78.75 83 LEU A N 1
ATOM 648 C CA . LEU A 1 83 ? 19.241 -1.997 16.671 1.00 78.75 83 LEU A CA 1
ATOM 649 C C . LEU A 1 83 ? 19.194 -2.970 17.846 1.00 78.75 83 LEU A C 1
ATOM 651 O O . LEU A 1 83 ? 18.279 -2.928 18.669 1.00 78.75 83 LEU A O 1
ATOM 655 N N . SER A 1 84 ? 20.225 -3.805 17.939 1.00 76.75 84 SER A N 1
ATOM 656 C CA . SER A 1 84 ? 20.476 -4.642 19.107 1.00 76.75 84 SER A CA 1
ATOM 657 C C . SER A 1 84 ? 21.318 -3.866 20.122 1.00 76.75 84 SER A C 1
ATOM 659 O O . SER A 1 84 ? 22.435 -3.456 19.808 1.00 76.75 84 SER A O 1
ATOM 661 N N . GLY A 1 85 ? 20.794 -3.674 21.335 1.00 80.00 85 GLY A N 1
ATOM 662 C CA . GLY A 1 85 ? 21.483 -2.988 22.436 1.00 80.00 85 GLY A CA 1
ATOM 663 C C . GLY A 1 85 ? 20.900 -1.612 22.793 1.00 80.00 85 GLY A C 1
ATOM 664 O O . GLY A 1 85 ? 19.839 -1.239 22.289 1.00 80.00 85 GLY A O 1
ATOM 665 N N . PRO A 1 86 ? 21.554 -0.854 23.696 1.00 78.00 86 PRO A N 1
ATOM 666 C CA . PRO A 1 86 ? 21.089 0.471 24.098 1.00 78.00 86 PRO A CA 1
ATOM 667 C C . PRO A 1 86 ? 21.084 1.425 22.896 1.00 78.00 86 PRO A C 1
ATOM 669 O O . PRO A 1 86 ? 22.043 1.476 22.125 1.00 78.00 86 PRO A O 1
ATOM 672 N N . GLY A 1 87 ? 19.978 2.157 22.721 1.00 80.69 87 GLY A N 1
ATOM 673 C CA . GLY A 1 87 ? 19.772 3.051 21.579 1.00 80.69 87 GLY A CA 1
ATOM 674 C C . GLY A 1 87 ? 20.908 4.062 21.401 1.00 80.69 87 GLY A C 1
ATOM 675 O O . GLY A 1 87 ? 21.398 4.637 22.371 1.00 80.69 87 GLY A O 1
ATOM 676 N N . ARG A 1 88 ? 21.330 4.287 20.152 1.00 78.62 88 ARG A N 1
ATOM 677 C CA . ARG A 1 88 ? 22.395 5.234 19.788 1.00 78.62 88 ARG A CA 1
ATOM 678 C C . ARG A 1 88 ? 21.970 6.050 18.572 1.00 78.62 88 ARG A C 1
ATOM 680 O O . ARG A 1 88 ? 21.391 5.514 17.633 1.00 78.62 88 ARG A O 1
ATOM 687 N N . GLY A 1 89 ? 22.281 7.348 18.584 1.00 78.75 89 GLY A N 1
ATOM 688 C CA . GLY A 1 89 ? 22.030 8.241 17.446 1.00 78.75 89 GLY A CA 1
ATOM 689 C C . GLY A 1 89 ? 20.550 8.566 17.210 1.00 78.75 89 GLY A C 1
ATOM 690 O O . GLY A 1 89 ? 20.121 8.620 16.066 1.00 78.75 89 GLY A O 1
ATOM 691 N N . GLY A 1 90 ? 19.758 8.727 18.278 1.00 77.38 90 GLY A N 1
ATOM 692 C CA . GLY A 1 90 ? 18.332 9.085 18.194 1.00 77.38 90 GLY A CA 1
ATOM 693 C C . GLY A 1 90 ? 17.386 7.918 17.891 1.00 77.38 90 GLY A C 1
ATOM 694 O O . GLY A 1 90 ? 16.172 8.078 17.961 1.00 77.38 90 GLY A O 1
ATOM 695 N N . LYS A 1 91 ? 17.921 6.728 17.609 1.00 77.69 91 LYS A N 1
ATOM 696 C CA . LYS A 1 91 ? 17.140 5.504 17.440 1.00 77.69 91 LYS A CA 1
ATOM 697 C C . LYS A 1 91 ? 17.022 4.779 18.787 1.00 77.69 91 LYS A C 1
ATOM 699 O O . LYS A 1 91 ? 18.038 4.513 19.435 1.00 77.69 91 LYS A O 1
ATOM 704 N N . LEU A 1 92 ? 15.799 4.447 19.208 1.00 73.00 92 LEU A N 1
ATOM 705 C CA . LEU A 1 92 ? 15.577 3.598 20.380 1.00 73.00 92 LEU A CA 1
ATOM 706 C C . LEU A 1 92 ? 15.913 2.150 20.003 1.00 73.00 92 LEU A C 1
ATOM 708 O O . LEU A 1 92 ? 15.272 1.567 19.133 1.00 73.00 92 LEU A O 1
ATOM 712 N N . GLY A 1 93 ? 16.928 1.577 20.650 1.00 75.69 93 GLY A N 1
ATOM 713 C CA . GLY A 1 93 ? 17.164 0.135 20.598 1.00 75.69 93 GLY A CA 1
ATOM 714 C C . GLY A 1 93 ? 16.052 -0.623 21.323 1.00 75.69 93 GLY A C 1
ATOM 715 O O . GLY A 1 93 ? 15.255 -0.018 22.042 1.00 75.69 93 GLY A O 1
ATOM 716 N N . HIS A 1 94 ? 15.997 -1.939 21.138 1.00 72.81 94 HIS A N 1
ATOM 717 C CA . HIS A 1 94 ? 15.000 -2.795 21.781 1.00 72.81 94 HIS A CA 1
ATOM 718 C C . HIS A 1 94 ? 15.219 -2.823 23.308 1.00 72.81 94 HIS A C 1
ATOM 720 O O . HIS A 1 94 ? 16.004 -3.621 23.825 1.00 72.81 94 HIS A O 1
ATOM 726 N N . SER A 1 95 ? 14.577 -1.900 24.029 1.00 72.00 95 SER A N 1
ATOM 727 C CA . SER A 1 95 ? 14.677 -1.761 25.483 1.00 72.00 95 SER A CA 1
ATOM 728 C C . SER A 1 95 ? 13.507 -2.455 26.174 1.00 72.00 95 SER A C 1
ATOM 730 O O . SER A 1 95 ? 12.394 -2.499 25.658 1.00 72.00 95 SER A O 1
ATOM 732 N N . THR A 1 96 ? 13.738 -2.970 27.381 1.00 69.44 96 THR A N 1
ATOM 733 C CA . THR A 1 96 ? 12.684 -3.563 28.223 1.00 69.44 96 THR A CA 1
ATOM 734 C C . THR A 1 96 ? 11.529 -2.591 28.475 1.00 69.44 96 THR A C 1
ATOM 736 O O . THR A 1 96 ? 10.384 -3.013 28.564 1.00 69.44 96 THR A O 1
ATOM 739 N N . ILE A 1 97 ? 11.813 -1.285 28.501 1.00 72.88 97 ILE A N 1
ATOM 740 C CA . ILE A 1 97 ? 10.826 -0.213 28.683 1.00 72.88 97 ILE A CA 1
ATOM 741 C C . ILE A 1 97 ? 9.778 -0.191 27.558 1.00 72.88 97 ILE A C 1
ATOM 743 O O . ILE A 1 97 ? 8.630 0.138 27.834 1.00 72.88 97 ILE A O 1
ATOM 747 N N . GLN A 1 98 ? 10.125 -0.564 26.317 1.00 75.12 98 GLN A N 1
ATOM 748 C CA . GLN A 1 98 ? 9.153 -0.620 25.213 1.00 75.12 98 GLN A CA 1
ATOM 749 C C . GLN A 1 98 ? 8.032 -1.623 25.501 1.00 75.12 98 GLN A C 1
ATOM 751 O O . GLN A 1 98 ? 6.868 -1.289 25.313 1.00 75.12 98 GLN A O 1
ATOM 756 N N . HIS A 1 99 ? 8.380 -2.801 26.027 1.00 76.56 99 HIS A N 1
ATOM 757 C CA . HIS A 1 99 ? 7.409 -3.840 26.395 1.00 76.56 99 HIS A CA 1
ATOM 758 C C . HIS A 1 99 ? 6.551 -3.439 27.596 1.00 76.56 99 HIS A C 1
ATOM 760 O O . HIS A 1 99 ? 5.370 -3.746 27.654 1.00 76.56 99 HIS A O 1
ATOM 766 N N . VAL A 1 100 ? 7.113 -2.686 28.541 1.00 80.38 100 VAL A N 1
ATOM 767 C CA . VAL A 1 100 ? 6.324 -2.170 29.669 1.00 80.38 100 VAL A CA 1
ATOM 768 C C . VAL A 1 100 ? 5.365 -1.060 29.202 1.00 80.38 100 VAL A C 1
ATOM 770 O O . VAL A 1 100 ? 4.233 -0.975 29.665 1.00 80.38 100 VAL A O 1
ATOM 773 N N . LEU A 1 101 ? 5.780 -0.215 28.252 1.00 79.31 101 LEU A N 1
ATOM 774 C CA . LEU A 1 101 ? 4.927 0.826 27.663 1.00 79.31 101 LEU A CA 1
ATOM 775 C C . LEU A 1 101 ? 3.757 0.263 26.857 1.00 79.31 101 LEU A C 1
ATOM 777 O O . LEU A 1 101 ? 2.669 0.835 26.918 1.00 79.31 101 LEU A O 1
ATOM 781 N N . THR A 1 102 ? 3.954 -0.840 26.131 1.00 76.44 102 THR A N 1
ATOM 782 C CA . THR A 1 102 ? 2.850 -1.499 25.420 1.00 76.44 102 THR A CA 1
ATOM 783 C C . THR A 1 102 ? 1.769 -1.984 26.378 1.00 76.44 102 THR A C 1
ATOM 785 O O . THR A 1 102 ? 0.594 -1.883 26.049 1.00 76.44 102 THR A O 1
ATOM 788 N N . ASP A 1 103 ? 2.143 -2.407 27.588 1.00 75.75 103 ASP A N 1
ATOM 789 C CA . ASP A 1 103 ? 1.185 -2.837 28.612 1.00 75.75 103 ASP A CA 1
ATOM 790 C C . ASP A 1 103 ? 0.444 -1.656 29.268 1.00 75.75 103 ASP A C 1
ATOM 792 O O . ASP A 1 103 ? -0.684 -1.807 29.745 1.00 75.75 103 ASP A O 1
ATOM 796 N N . PHE A 1 104 ? 1.051 -0.461 29.286 1.00 78.94 104 PHE A N 1
ATOM 797 C CA . PHE A 1 104 ? 0.406 0.758 29.785 1.00 78.94 104 PHE A CA 1
ATOM 798 C C . PHE A 1 104 ? -0.640 1.320 28.818 1.00 78.94 104 PHE A C 1
ATOM 800 O O . PHE A 1 104 ? -1.662 1.844 29.268 1.00 78.94 104 PHE A O 1
ATOM 807 N N . VAL A 1 105 ? -0.419 1.205 27.505 1.00 79.12 105 VAL A N 1
ATOM 808 C CA . VAL A 1 105 ? -1.421 1.556 26.489 1.00 79.12 105 VAL A CA 1
ATOM 809 C C . VAL A 1 105 ? -2.383 0.381 26.346 1.00 79.12 105 VAL A C 1
ATOM 811 O O . VAL A 1 105 ? -2.318 -0.399 25.401 1.00 79.12 105 VAL A O 1
ATOM 814 N N . LYS A 1 106 ? -3.267 0.228 27.334 1.00 72.12 106 LYS A N 1
ATOM 815 C CA . LYS A 1 106 ? -4.299 -0.806 27.296 1.00 72.12 106 LYS A CA 1
ATOM 816 C C . LYS A 1 106 ? -5.213 -0.573 26.100 1.00 72.12 106 LYS A C 1
ATOM 818 O O . LYS A 1 106 ? -5.823 0.486 25.968 1.00 72.12 106 LYS A O 1
ATOM 823 N N . ASP A 1 107 ? -5.318 -1.588 25.256 1.00 77.94 107 ASP A N 1
ATOM 824 C CA . ASP A 1 107 ? -6.325 -1.649 24.210 1.00 77.94 107 ASP A CA 1
ATOM 825 C C . ASP A 1 107 ? -7.706 -1.870 24.854 1.00 77.94 107 ASP A C 1
ATOM 827 O O . ASP A 1 107 ? -8.087 -2.992 25.193 1.00 77.94 107 ASP A O 1
ATOM 831 N N . THR A 1 108 ? -8.447 -0.782 25.067 1.00 79.25 108 THR A N 1
ATOM 832 C CA . THR A 1 108 ? -9.780 -0.797 25.692 1.00 79.25 108 THR A CA 1
ATOM 833 C C . THR A 1 108 ? -10.880 -1.255 24.732 1.00 79.25 108 THR A C 1
ATOM 835 O O . THR A 1 108 ? -12.037 -1.358 25.139 1.00 79.25 108 THR A O 1
ATOM 838 N N . THR A 1 109 ? -10.555 -1.590 23.475 1.00 77.75 109 THR A N 1
ATOM 839 C CA . THR A 1 109 ? -11.550 -2.022 22.473 1.00 77.75 109 THR A CA 1
ATOM 840 C C . THR A 1 109 ? -12.338 -3.260 22.899 1.00 77.75 109 THR A C 1
ATOM 842 O O . THR A 1 109 ? -13.465 -3.448 22.450 1.00 77.75 109 THR A O 1
ATOM 845 N N . ARG A 1 110 ? -11.769 -4.102 23.772 1.00 78.88 110 ARG A N 1
ATOM 846 C CA . ARG A 1 110 ? -12.416 -5.320 24.293 1.00 78.88 110 ARG A CA 1
ATOM 847 C C . ARG A 1 110 ? -13.167 -5.106 25.607 1.00 78.88 110 ARG A C 1
ATOM 849 O O . ARG A 1 110 ? -13.943 -5.978 25.984 1.00 78.88 110 ARG A O 1
ATOM 856 N N . GLU A 1 111 ? -12.903 -4.008 26.312 1.00 83.00 111 GLU A N 1
ATOM 857 C CA . GLU A 1 111 ? -13.508 -3.699 27.616 1.00 83.00 111 GLU A CA 1
ATOM 858 C C . GLU A 1 111 ? -14.812 -2.903 27.472 1.00 83.00 111 GLU A C 1
ATOM 860 O O . GLU A 1 111 ? -15.671 -2.965 28.349 1.00 83.00 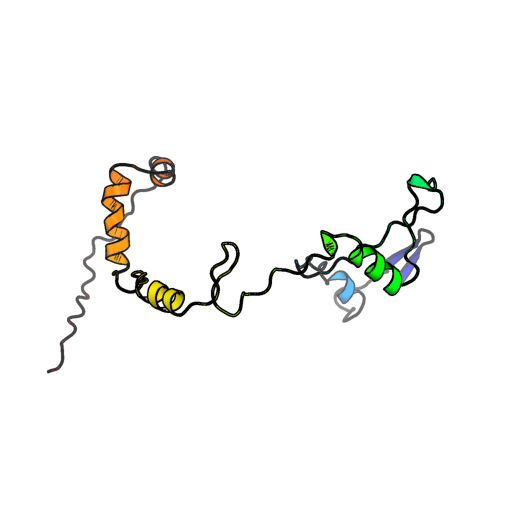111 GLU A O 1
ATOM 865 N N . GLU A 1 112 ? -14.985 -2.168 26.370 1.00 83.62 112 GLU A N 1
ATOM 866 C CA . GLU A 1 112 ? -16.208 -1.410 26.119 1.00 83.62 112 GLU A CA 1
ATOM 867 C C . GLU A 1 112 ? -17.298 -2.267 25.461 1.00 83.62 112 GLU A C 1
ATOM 869 O O . GLU A 1 112 ? -17.075 -2.911 24.434 1.00 83.62 112 GLU A O 1
ATOM 874 N N . ASP A 1 113 ? -18.518 -2.213 26.005 1.00 89.75 113 ASP A N 1
ATOM 875 C CA . ASP A 1 113 ? -19.683 -2.800 25.345 1.00 89.75 113 ASP A CA 1
ATOM 876 C C . ASP A 1 113 ? -19.910 -2.120 23.981 1.00 89.75 113 ASP A C 1
ATOM 878 O O . ASP A 1 113 ? -20.079 -0.893 23.926 1.00 89.75 113 ASP A O 1
ATOM 882 N N . PRO A 1 114 ? -20.011 -2.877 22.871 1.00 88.38 114 PRO A N 1
ATOM 883 C CA . PRO A 1 114 ? -20.063 -2.303 21.524 1.00 88.38 114 PRO A CA 1
ATOM 884 C C . PRO A 1 114 ? -21.286 -1.399 21.326 1.00 88.38 114 PRO A C 1
ATOM 886 O O . PRO A 1 114 ? -21.223 -0.388 20.627 1.00 88.38 114 PRO A O 1
ATOM 889 N N . ARG A 1 115 ? -22.403 -1.721 21.992 1.00 89.50 115 ARG A N 1
ATOM 890 C CA . ARG A 1 115 ? -23.615 -0.894 21.980 1.00 89.50 115 ARG A CA 1
ATOM 891 C C . ARG A 1 115 ? -23.392 0.440 22.688 1.00 89.50 115 ARG A C 1
ATOM 893 O O . ARG A 1 115 ? -23.790 1.475 22.161 1.00 89.50 115 ARG A O 1
ATOM 900 N N . ALA A 1 116 ? -22.785 0.418 23.873 1.00 87.44 116 ALA A N 1
ATOM 901 C CA . ALA A 1 116 ? -22.532 1.629 24.642 1.00 87.44 116 ALA A CA 1
ATOM 902 C C . ALA A 1 116 ? -21.551 2.543 23.900 1.00 87.44 116 ALA A C 1
ATOM 904 O O . ALA A 1 116 ? -21.792 3.744 23.819 1.00 87.44 116 ALA A O 1
ATOM 905 N N . ALA A 1 117 ? -20.504 1.974 23.292 1.00 88.38 117 ALA A N 1
ATOM 906 C CA . ALA A 1 117 ? -19.548 2.713 22.474 1.00 88.38 117 ALA A CA 1
ATOM 907 C C . ALA A 1 117 ? -20.233 3.460 21.320 1.00 88.38 117 ALA A C 1
ATOM 909 O O . ALA A 1 117 ? -20.001 4.653 21.155 1.00 88.38 117 ALA A O 1
ATOM 910 N N . LEU A 1 118 ? -21.133 2.806 20.576 1.00 86.50 118 LEU A N 1
ATOM 911 C CA . LEU A 1 118 ? -21.893 3.461 19.504 1.00 86.50 118 LEU A CA 1
ATOM 912 C C . LEU A 1 118 ? -22.852 4.540 20.030 1.00 86.50 118 LEU A C 1
ATOM 914 O O . LEU A 1 118 ? -22.946 5.612 19.435 1.00 86.50 118 LEU A O 1
ATOM 918 N N . LEU A 1 119 ? -23.532 4.291 21.154 1.00 89.62 119 LEU A N 1
ATOM 919 C CA . LEU A 1 119 ? -24.471 5.252 21.744 1.00 89.62 119 LEU A CA 1
ATOM 920 C C . LEU A 1 119 ? -23.787 6.521 22.269 1.00 89.62 119 LEU A C 1
ATOM 922 O O . LEU A 1 119 ? -24.372 7.592 22.157 1.00 89.62 119 LEU A O 1
ATOM 926 N N . LYS A 1 120 ? -22.541 6.444 22.760 1.00 90.25 120 LYS A N 1
ATOM 927 C CA . LYS A 1 120 ? -21.756 7.632 23.165 1.00 90.25 120 LYS A CA 1
ATOM 928 C C . LYS A 1 120 ? -21.643 8.668 22.039 1.00 90.25 120 LYS A C 1
ATOM 930 O O . 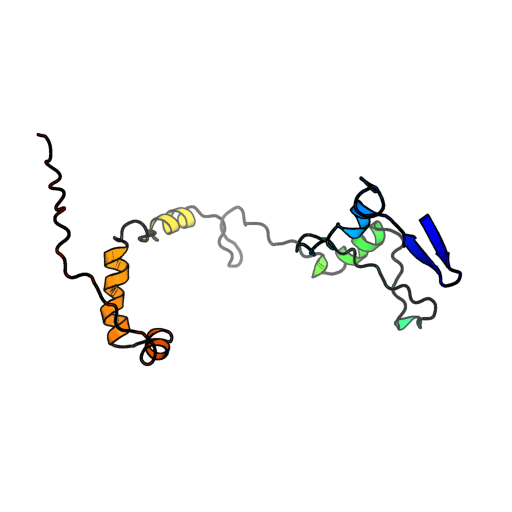LYS A 1 120 ? -21.595 9.866 22.306 1.00 90.25 120 LYS A O 1
ATOM 935 N N . TYR A 1 121 ? -21.586 8.212 20.787 1.00 89.44 121 TYR A N 1
ATOM 936 C CA . TYR A 1 121 ? -21.463 9.090 19.626 1.00 89.44 121 TYR A CA 1
ATOM 937 C C . TYR A 1 121 ? -22.805 9.628 19.120 1.00 89.44 121 TYR A C 1
ATOM 939 O O . TYR A 1 121 ? -22.787 10.561 18.321 1.00 89.44 121 TYR A O 1
ATOM 947 N N . ALA A 1 122 ? -23.951 9.113 19.582 1.00 89.25 122 ALA A N 1
ATOM 948 C CA . ALA A 1 122 ? -25.266 9.596 19.151 1.00 89.25 122 ALA A CA 1
ATOM 949 C C . ALA A 1 122 ? -25.440 11.094 19.465 1.00 89.25 122 ALA A C 1
ATOM 951 O O . ALA A 1 122 ? -25.689 11.889 18.559 1.00 89.25 122 ALA A O 1
ATOM 952 N N . ASP A 1 123 ? -25.155 11.495 20.707 1.00 86.75 123 ASP A N 1
ATOM 953 C CA . ASP A 1 123 ? -25.230 12.893 21.153 1.00 86.75 123 ASP A CA 1
ATOM 954 C C . ASP A 1 123 ? -24.261 13.814 20.394 1.00 86.75 123 ASP A C 1
ATOM 956 O O . ASP A 1 123 ? -24.528 15.002 20.201 1.00 86.75 123 ASP A O 1
ATOM 960 N N . ILE A 1 124 ? -23.105 13.279 19.987 1.00 88.62 124 ILE A N 1
ATOM 961 C CA . ILE A 1 124 ? -22.082 14.022 19.240 1.00 88.62 124 ILE A CA 1
ATOM 962 C C . ILE A 1 124 ? -22.568 14.263 17.810 1.00 88.62 124 ILE A C 1
ATOM 964 O O . ILE A 1 124 ? -22.475 15.383 17.314 1.00 88.62 124 ILE A O 1
ATOM 968 N N . VAL A 1 125 ? -23.134 13.237 17.171 1.00 87.25 125 VAL A N 1
ATOM 969 C CA . VAL A 1 125 ? -23.655 13.308 15.801 1.00 87.25 125 VAL A CA 1
ATOM 970 C C . VAL A 1 125 ? -24.866 14.237 15.699 1.00 87.25 125 VAL A C 1
ATOM 972 O O . VAL A 1 125 ? -25.023 14.912 14.683 1.00 87.25 125 VAL A O 1
ATOM 975 N N . GLU A 1 126 ? -25.711 14.306 16.730 1.00 84.94 126 GLU A N 1
ATOM 976 C CA . GLU A 1 126 ? -26.838 15.246 16.765 1.00 84.94 126 GLU A CA 1
ATOM 977 C C . GLU A 1 126 ? -26.382 16.707 16.876 1.00 84.94 126 GLU A C 1
ATOM 979 O O . GLU A 1 126 ? -26.945 17.581 16.212 1.00 84.94 126 GLU A O 1
ATOM 984 N N . LYS A 1 127 ? -25.360 16.976 17.699 1.00 89.94 127 LYS A N 1
ATOM 985 C CA . LYS A 1 127 ? -24.842 18.332 17.939 1.00 89.94 127 LYS A CA 1
ATOM 986 C C . LYS A 1 127 ? -23.969 18.845 16.795 1.00 89.94 127 LYS A C 1
ATOM 988 O O . LYS A 1 127 ? -24.108 20.006 16.418 1.00 89.94 127 LYS A O 1
ATOM 993 N N . ASP A 1 128 ? -23.088 18.004 16.258 1.00 90.25 128 ASP A N 1
ATOM 994 C CA . ASP A 1 128 ? -22.195 18.336 15.142 1.00 90.25 128 ASP A CA 1
ATOM 995 C C . ASP A 1 128 ? -22.211 17.218 14.078 1.00 90.25 128 ASP A C 1
ATOM 997 O O . ASP A 1 128 ? -21.360 16.321 14.077 1.00 90.25 128 ASP A O 1
ATOM 1001 N N . PRO A 1 129 ? -23.209 17.220 13.173 1.00 87.06 129 PRO A N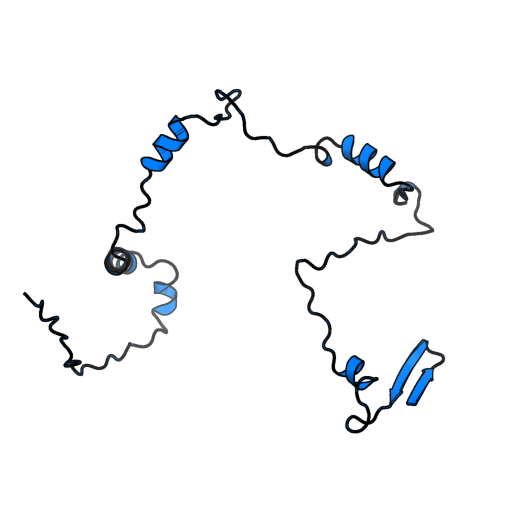 1
ATOM 1002 C CA . PRO A 1 129 ? -23.350 16.188 12.158 1.00 87.06 129 PRO A CA 1
ATOM 1003 C C . PRO A 1 129 ? -22.267 16.325 11.085 1.00 87.06 129 PRO A C 1
ATOM 1005 O O . PRO A 1 129 ? -22.338 17.165 10.186 1.00 87.06 129 PRO A O 1
ATOM 1008 N N . GLN A 1 130 ? -21.288 15.429 11.132 1.00 85.12 130 GLN A N 1
ATOM 1009 C CA . GLN A 1 130 ? -20.205 15.371 10.157 1.00 85.12 130 GLN A CA 1
ATOM 1010 C C . GLN A 1 130 ? -20.586 14.500 8.945 1.00 85.12 130 GLN A C 1
ATOM 1012 O O . GLN A 1 130 ? -21.124 13.411 9.120 1.00 85.12 130 GLN A O 1
ATOM 1017 N N . TRP A 1 131 ? -20.296 14.996 7.729 1.00 80.94 131 TRP A N 1
ATOM 1018 C CA . TRP A 1 131 ? -20.328 14.360 6.384 1.00 80.94 131 TRP A CA 1
ATOM 1019 C C . TRP A 1 131 ? -21.467 13.369 6.032 1.00 80.94 131 TRP A C 1
ATOM 1021 O O . TRP A 1 131 ? -22.159 13.613 5.045 1.00 80.94 131 TRP A O 1
ATOM 1031 N N . ILE A 1 132 ? -21.701 12.287 6.785 1.00 82.19 132 ILE A N 1
ATOM 1032 C CA . ILE A 1 132 ? -22.769 11.293 6.536 1.00 82.19 132 ILE A CA 1
ATOM 1033 C C . ILE A 1 132 ? -24.146 11.871 6.842 1.00 82.19 132 ILE A C 1
ATOM 1035 O O . ILE A 1 132 ? -25.015 11.916 5.973 1.00 82.19 132 ILE A O 1
ATOM 1039 N N . THR A 1 133 ? -24.364 12.295 8.087 1.00 85.81 133 THR A N 1
ATOM 1040 C CA . THR A 1 133 ? -25.690 12.690 8.578 1.00 85.81 133 THR A CA 1
ATOM 1041 C C . THR A 1 133 ? -26.295 13.838 7.758 1.00 85.81 133 THR A C 1
ATOM 1043 O O . THR A 1 133 ? -27.472 13.755 7.403 1.00 85.81 133 THR A O 1
ATOM 1046 N N . PRO A 1 134 ? -25.529 14.873 7.345 1.00 88.69 134 PRO A N 1
ATOM 1047 C CA . PRO A 1 134 ? -26.048 15.916 6.461 1.00 88.69 134 PRO A CA 1
ATOM 1048 C C . PRO A 1 134 ? -26.459 15.404 5.075 1.00 88.69 134 PRO A C 1
ATOM 1050 O O . PRO A 1 134 ? -27.449 15.885 4.521 1.00 88.69 134 PRO A O 1
ATOM 1053 N N . ALA A 1 135 ? -25.722 14.438 4.514 1.00 88.12 135 ALA A N 1
ATOM 1054 C CA . ALA A 1 135 ? -25.973 13.913 3.174 1.00 88.12 135 ALA A CA 1
ATOM 1055 C C . ALA A 1 135 ? -27.297 13.138 3.097 1.00 88.12 135 ALA A C 1
ATOM 1057 O O . ALA A 1 135 ? -28.026 13.267 2.113 1.00 88.12 135 ALA A O 1
ATOM 1058 N N . TYR A 1 136 ? -27.633 12.392 4.152 1.00 85.75 136 TYR A N 1
ATOM 1059 C CA . TYR A 1 136 ? -28.835 11.556 4.190 1.00 85.75 136 TYR A CA 1
ATOM 1060 C C . TYR A 1 136 ? -30.073 12.246 4.779 1.00 85.75 136 TYR A C 1
ATOM 1062 O O . TYR A 1 136 ? -31.186 11.740 4.657 1.00 85.75 136 TYR A O 1
ATOM 1070 N N . LYS A 1 137 ? -29.929 13.461 5.322 1.00 85.56 137 LYS A N 1
ATOM 1071 C CA . LYS A 1 137 ? -31.031 14.210 5.952 1.00 85.56 137 LYS A CA 1
ATOM 1072 C C . LYS A 1 137 ? -32.246 14.440 5.040 1.00 85.56 137 LYS A C 1
ATOM 1074 O O . LYS A 1 137 ? -33.354 14.607 5.534 1.00 85.56 137 LYS A O 1
ATOM 1079 N N . ARG A 1 138 ? -32.047 14.505 3.717 1.00 85.25 138 ARG A N 1
ATOM 1080 C CA . ARG A 1 138 ? -33.116 14.803 2.741 1.00 85.25 138 ARG A CA 1
ATOM 1081 C C . ARG A 1 138 ? -33.798 13.569 2.158 1.00 85.25 138 ARG A C 1
ATOM 1083 O O . ARG A 1 138 ? -34.951 13.667 1.759 1.00 85.25 138 ARG A O 1
ATOM 1090 N N . ASN A 1 139 ? -33.077 12.462 2.022 1.00 88.81 139 ASN A N 1
ATOM 1091 C CA . ASN A 1 139 ? -33.505 11.302 1.235 1.00 88.81 139 ASN A CA 1
ATOM 1092 C C . ASN A 1 139 ? -33.682 10.030 2.076 1.00 88.81 139 ASN A C 1
ATOM 1094 O O . ASN A 1 139 ? -34.153 9.032 1.535 1.00 88.81 139 ASN A O 1
ATOM 1098 N N . GLN A 1 140 ? -33.321 10.047 3.364 1.00 87.88 140 GLN A N 1
ATOM 1099 C CA . GLN A 1 140 ? -33.498 8.901 4.247 1.00 87.88 140 GLN A CA 1
ATOM 1100 C C . GLN A 1 140 ? -34.993 8.681 4.542 1.00 87.88 140 GLN A C 1
ATOM 1102 O O . GLN A 1 140 ? -35.635 9.566 5.112 1.00 87.88 140 GLN A O 1
ATOM 1107 N N . PRO A 1 141 ? -35.570 7.526 4.159 1.00 88.12 141 PRO A N 1
ATOM 1108 C CA . PRO A 1 141 ? -36.955 7.210 4.481 1.00 88.12 141 PRO A CA 1
ATOM 1109 C C . PRO A 1 141 ? -37.112 6.950 5.984 1.00 88.12 141 PRO A C 1
ATOM 1111 O O . PRO A 1 141 ? -36.194 6.450 6.638 1.00 88.12 141 PRO A O 1
ATOM 1114 N N . SER A 1 142 ? -38.287 7.262 6.533 1.00 83.25 142 SER A N 1
ATOM 1115 C CA . SER A 1 142 ? -38.611 6.941 7.924 1.00 83.25 142 SER A CA 1
ATOM 1116 C C . SER A 1 142 ? -38.653 5.427 8.114 1.00 83.25 142 SER A C 1
ATOM 1118 O O . SER A 1 142 ? -39.379 4.731 7.401 1.00 83.25 142 SER A O 1
ATOM 1120 N N . THR A 1 143 ? -37.896 4.915 9.080 1.00 85.12 143 THR A N 1
ATOM 1121 C CA . THR A 1 143 ? -37.918 3.496 9.438 1.00 85.12 143 THR A CA 1
ATOM 1122 C C . THR A 1 143 ? -39.269 3.157 10.063 1.00 85.12 143 THR A C 1
ATOM 1124 O O . THR A 1 143 ? -39.603 3.696 11.117 1.00 85.12 143 THR A O 1
ATOM 1127 N N . LEU A 1 144 ? -40.044 2.287 9.413 1.00 87.06 144 LEU A N 1
ATOM 1128 C CA . LEU A 1 144 ? -41.284 1.748 9.966 1.00 87.06 144 LEU A CA 1
ATOM 1129 C C . LEU A 1 144 ? -40.926 0.505 10.790 1.00 87.06 144 LEU A C 1
ATOM 1131 O O . LEU A 1 144 ? -40.569 -0.526 10.216 1.00 87.06 144 LEU A O 1
ATOM 1135 N N . TYR A 1 145 ? -40.946 0.627 12.115 1.00 84.25 145 TYR A N 1
ATOM 1136 C CA . TYR A 1 145 ? -40.785 -0.520 13.006 1.00 84.25 145 TYR A CA 1
ATOM 1137 C C . TYR A 1 145 ? -42.128 -1.225 13.196 1.00 84.25 145 TYR A C 1
ATOM 1139 O O . TYR A 1 145 ? -43.191 -0.631 13.024 1.00 84.25 145 TYR A O 1
ATOM 1147 N N . ASP A 1 146 ? -42.064 -2.514 13.496 1.00 83.06 146 ASP A N 1
ATOM 1148 C CA . ASP A 1 146 ? -43.232 -3.289 13.882 1.00 83.06 146 ASP A CA 1
ATOM 1149 C C . ASP A 1 146 ? -43.484 -3.064 15.377 1.00 83.06 146 ASP A C 1
ATOM 1151 O O . ASP A 1 146 ? -42.668 -3.472 16.199 1.00 83.06 146 ASP A O 1
ATOM 1155 N N . ASP A 1 147 ? -44.582 -2.389 15.727 1.00 77.62 147 ASP A N 1
ATOM 1156 C CA . ASP A 1 147 ? -44.947 -2.086 17.123 1.00 77.62 147 ASP A CA 1
ATOM 1157 C C . ASP A 1 147 ? -45.539 -3.299 17.861 1.00 77.62 147 ASP A C 1
ATOM 1159 O O . ASP A 1 147 ? -45.974 -3.197 19.011 1.00 77.62 147 ASP A O 1
ATOM 1163 N N . ARG A 1 148 ? -45.603 -4.464 17.206 1.00 79.00 148 ARG A N 1
ATOM 1164 C CA . ARG A 1 148 ? -45.978 -5.710 17.869 1.00 79.00 148 ARG A CA 1
ATOM 1165 C C . ARG A 1 148 ? -44.910 -6.038 18.907 1.00 79.00 148 ARG A C 1
ATOM 1167 O O . ARG A 1 148 ? -43.765 -6.303 18.561 1.00 79.00 148 ARG A O 1
ATOM 1174 N N . GLU A 1 149 ? -45.298 -6.035 20.180 1.00 64.31 149 GLU A N 1
ATOM 1175 C CA . GLU A 1 149 ? -44.451 -6.542 21.256 1.00 64.31 149 GLU A CA 1
ATOM 1176 C C . GLU A 1 149 ? -44.081 -7.994 20.932 1.00 64.31 149 GLU A C 1
ATOM 1178 O O . GLU A 1 149 ? -44.927 -8.893 20.966 1.00 64.31 149 GLU A O 1
ATOM 1183 N N . ASP A 1 150 ? -42.817 -8.232 20.580 1.00 60.47 150 ASP A N 1
ATOM 1184 C CA . ASP A 1 150 ? -42.271 -9.577 20.480 1.00 60.47 150 ASP A CA 1
ATOM 1185 C C . ASP A 1 150 ? -42.357 -10.210 21.873 1.00 60.47 150 ASP A C 1
ATOM 1187 O O . ASP A 1 150 ? -41.494 -10.008 22.727 1.00 60.47 150 ASP A O 1
ATOM 1191 N N . GLY A 1 151 ? -43.431 -10.967 22.111 1.00 54.41 151 GLY A N 1
ATOM 1192 C CA . GLY A 1 151 ? -43.723 -11.710 23.338 1.00 54.41 151 GLY A CA 1
ATOM 1193 C C . GLY A 1 151 ? -42.754 -12.866 23.588 1.00 54.41 151 GLY A C 1
ATOM 1194 O O . GLY A 1 151 ? -43.167 -14.009 23.751 1.00 54.41 151 GLY A O 1
ATOM 1195 N N . ASN A 1 152 ? -41.456 -12.581 23.596 1.00 51.53 152 ASN A N 1
ATOM 1196 C CA . ASN A 1 152 ? -40.385 -13.481 23.981 1.00 51.53 152 ASN A CA 1
ATOM 1197 C C . ASN A 1 152 ? -39.379 -12.728 24.859 1.00 51.53 152 ASN A C 1
ATOM 1199 O O . ASN A 1 152 ? -38.178 -12.696 24.575 1.00 51.53 152 ASN A O 1
ATOM 1203 N N . GLU A 1 153 ? -39.853 -12.212 25.995 1.00 52.44 153 GLU A N 1
ATOM 1204 C CA . GLU A 1 153 ? -39.035 -12.237 27.205 1.00 52.44 153 GLU A CA 1
ATOM 1205 C C . GLU A 1 153 ? -38.677 -13.703 27.470 1.00 52.44 153 GLU A C 1
ATOM 1207 O O . GLU A 1 153 ? -39.396 -14.466 28.115 1.00 52.44 153 GLU A O 1
ATOM 1212 N N . ARG A 1 154 ? -37.540 -14.140 26.926 1.00 46.34 154 ARG A N 1
ATOM 1213 C CA . ARG A 1 154 ? -36.851 -15.312 27.444 1.00 46.34 154 ARG A CA 1
ATOM 1214 C C . ARG A 1 154 ? -36.359 -14.923 28.829 1.00 46.34 154 ARG A C 1
ATOM 1216 O O . ARG A 1 154 ? -35.210 -14.518 28.988 1.00 46.34 154 ARG A O 1
ATOM 1223 N N . GLU A 1 155 ? -37.234 -15.056 29.823 1.00 44.50 155 GLU A N 1
ATOM 1224 C CA . GLU A 1 155 ? -36.836 -15.254 31.207 1.00 44.50 155 GLU A CA 1
ATOM 1225 C C . GLU A 1 155 ? -35.819 -16.396 31.203 1.00 44.50 155 GLU A C 1
ATOM 1227 O O . GLU A 1 155 ? -36.156 -17.584 31.161 1.00 44.50 155 GLU A O 1
ATOM 1232 N N . ALA A 1 156 ? -34.537 -16.042 31.207 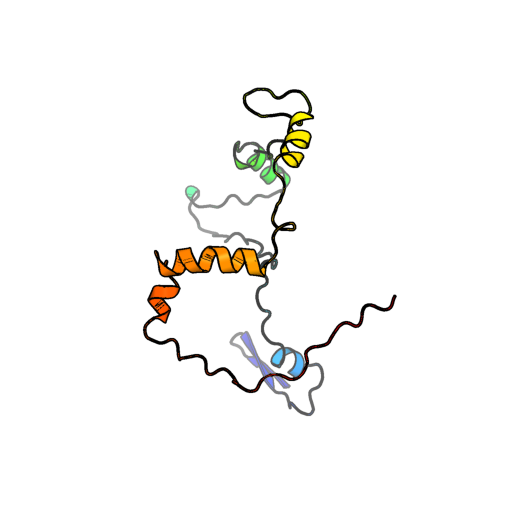1.00 51.75 156 ALA A N 1
ATOM 1233 C CA . ALA A 1 156 ? -33.480 -16.960 31.554 1.00 51.75 156 ALA A CA 1
ATOM 1234 C C . ALA A 1 156 ? -33.702 -17.316 33.025 1.00 51.75 156 ALA A C 1
ATOM 1236 O O . ALA A 1 156 ? -33.147 -16.684 33.925 1.00 51.75 156 ALA A O 1
ATOM 1237 N N . LYS A 1 157 ? -34.558 -18.316 33.276 1.00 45.12 157 LYS A N 1
ATOM 1238 C CA . LYS A 1 157 ? -34.684 -18.975 34.572 1.00 45.12 157 LYS A CA 1
ATOM 1239 C C . LYS A 1 157 ? -33.294 -19.477 34.940 1.00 45.12 157 LYS A C 1
ATOM 1241 O O . LYS A 1 157 ? -32.866 -20.541 34.496 1.00 45.12 157 LYS A O 1
ATOM 1246 N N . ARG A 1 158 ? -32.578 -18.679 35.736 1.00 50.00 158 ARG A N 1
ATOM 1247 C CA . ARG A 1 158 ? -31.361 -19.085 36.433 1.00 50.00 158 ARG A CA 1
ATOM 1248 C C . ARG A 1 158 ? -31.755 -20.292 37.275 1.00 50.00 158 ARG A C 1
ATOM 1250 O O . ARG A 1 158 ? -32.451 -20.154 38.278 1.00 50.00 158 ARG A O 1
ATOM 1257 N N . ARG A 1 159 ? -31.388 -21.487 36.811 1.00 46.31 159 ARG A N 1
ATOM 1258 C CA . ARG A 1 159 ? -31.465 -22.697 37.627 1.00 46.31 159 ARG A CA 1
ATOM 1259 C C . ARG A 1 159 ? -30.515 -22.507 38.808 1.00 46.31 159 ARG A C 1
ATOM 1261 O O . ARG A 1 159 ? -29.375 -22.089 38.615 1.00 46.31 159 ARG A O 1
ATOM 1268 N N . LYS A 1 160 ? -31.068 -22.723 39.997 1.00 40.84 160 LYS A N 1
ATOM 1269 C CA . LYS A 1 160 ? -30.389 -22.694 41.290 1.00 40.84 160 LYS A CA 1
ATOM 1270 C C . LYS A 1 160 ? -29.457 -23.893 41.428 1.00 40.84 160 LYS A C 1
ATOM 1272 O O . LYS A 1 160 ? -29.815 -24.953 40.864 1.00 40.84 160 LYS A O 1
#

pLDDT: mean 80.25, std 10.42, range [40.84, 94.0]